Protein AF-A0A921SZY7-F1 (afdb_monomer)

InterPro domains:
  IPR035516 DNA gyrase/topoisomerase IV, subunit A, C-terminal [G3DSA:2.120.10.90] (1-136)
  IPR035516 DNA gyrase/topoisomerase IV, subunit A, C-terminal [SSF101904] (9-128)

Nearest PDB structures (foldseek):
  4g3n-assembly1_A  TM=7.196E-01  e=1.258E-04  Mycobacterium tuberculosis H37Rv
  5ztj-assembly1_A  TM=6.562E-01  e=1.700E-04  Salmonella enterica subsp. enterica serovar Typhi
  9ggq-assembly1_A  TM=6.383E-01  e=8.139E-04  Escherichia coli
  1zvu-assembly1_A-2  TM=6.551E-01  e=1.981E-02  Escherichia coli
  1zvt-assembly1_A  TM=6.136E-01  e=5.858E-02  Esch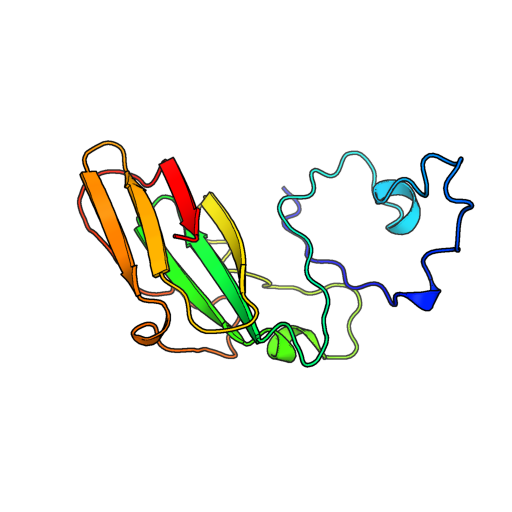erichia coli

Radius of gyration: 16.07 Å; Cα contacts (8 Å, |Δi|>4): 245; chains: 1; bounding box: 40×32×42 Å

Organism: NCBI:txid1776391

Mean predicted aligned error: 3.99 Å

Sequence (136 aa):
DDNTCRKIKLNMVQETRVTELGHFIPNLLNENSINIINYSVLDDSHKFLIAVYKNNRVNKINLKSFSGNRRILKNAYNKNQDLLDLITLKEDSKLKLTTEKTSVEVDTKKLRETNSRAATGVYVTRKGEAKQVEVI

pLDDT: mean 92.93, std 6.61, range [48.59, 98.56]

Solvent-accessible surface area (backbone atoms only — not comparable to full-atom values): 8360 Å² total; per-residue (Å²): 137,82,93,73,40,78,58,79,62,72,89,74,56,76,89,62,60,92,88,49,96,64,79,63,61,44,68,78,67,74,46,80,93,77,81,82,84,66,85,78,73,94,53,92,63,41,42,33,36,34,42,33,26,27,80,27,26,43,28,40,22,40,42,72,61,68,68,60,94,60,47,68,39,79,56,69,43,39,83,93,49,61,72,66,50,61,47,75,30,58,60,78,50,38,30,40,42,31,28,80,71,45,74,47,80,43,57,45,75,78,48,70,73,33,68,58,42,46,48,82,50,44,73,80,53,88,59,58,48,41,77,48,74,45,80,99

Structure (mmCIF, N/CA/C/O backbone):
data_AF-A0A921SZY7-F1
#
_entry.id   AF-A0A921SZY7-F1
#
loop_
_atom_site.group_PDB
_atom_site.id
_atom_site.type_symbol
_atom_site.label_atom_id
_atom_site.label_alt_id
_atom_site.label_comp_id
_atom_site.label_asym_id
_atom_site.label_entity_id
_atom_site.label_seq_id
_atom_site.pdbx_PDB_ins_code
_atom_site.Cartn_x
_atom_site.Cartn_y
_atom_site.Cartn_z
_atom_site.occupancy
_atom_site.B_iso_or_equiv
_atom_site.auth_seq_id
_atom_site.auth_comp_id
_atom_site.auth_asym_id
_atom_site.auth_atom_id
_atom_site.pdbx_PDB_model_num
ATOM 1 N N . ASP A 1 1 ? 13.795 14.741 1.325 1.00 48.59 1 ASP A N 1
ATOM 2 C CA . ASP A 1 1 ? 12.367 14.360 1.413 1.00 48.59 1 ASP A CA 1
ATOM 3 C C . ASP A 1 1 ? 11.685 14.205 0.058 1.00 48.59 1 ASP A C 1
ATOM 5 O O . ASP A 1 1 ? 10.569 14.677 -0.150 1.00 48.59 1 ASP A O 1
ATOM 9 N N . ASP A 1 2 ? 12.306 13.474 -0.870 1.00 62.31 2 ASP A N 1
ATOM 10 C CA . ASP A 1 2 ? 11.696 13.205 -2.171 1.00 62.31 2 ASP A CA 1
ATOM 11 C C . ASP A 1 2 ? 10.965 11.864 -2.155 1.00 62.31 2 ASP A C 1
ATOM 13 O O . ASP A 1 2 ? 11.429 10.848 -2.668 1.00 62.31 2 ASP A O 1
ATOM 17 N N . ASN A 1 3 ? 9.763 11.887 -1.572 1.00 75.06 3 ASN A N 1
ATOM 18 C CA . ASN A 1 3 ? 8.775 10.813 -1.669 1.00 75.06 3 ASN A CA 1
ATOM 19 C C . ASN A 1 3 ? 8.350 10.641 -3.138 1.00 75.06 3 ASN A C 1
ATOM 21 O O . ASN A 1 3 ? 7.360 11.227 -3.607 1.00 75.06 3 ASN A O 1
ATOM 25 N N . THR A 1 4 ? 9.152 9.898 -3.895 1.00 83.25 4 THR A N 1
ATOM 26 C CA . THR A 1 4 ? 9.023 9.703 -5.338 1.00 83.25 4 THR A CA 1
ATOM 27 C C . THR A 1 4 ? 8.689 8.250 -5.642 1.00 83.25 4 THR A C 1
ATOM 29 O O . THR A 1 4 ? 9.193 7.322 -5.023 1.00 83.25 4 THR A O 1
ATOM 32 N N . CYS A 1 5 ? 7.799 8.044 -6.611 1.00 90.62 5 CYS A N 1
ATOM 33 C CA . CYS A 1 5 ? 7.504 6.724 -7.150 1.00 90.62 5 CYS A CA 1
ATOM 34 C C . CYS A 1 5 ? 8.044 6.674 -8.575 1.00 90.62 5 CYS A C 1
ATOM 36 O O . CYS A 1 5 ? 7.733 7.539 -9.405 1.00 90.62 5 CYS A O 1
ATOM 38 N N . ARG A 1 6 ? 8.883 5.679 -8.844 1.00 90.88 6 ARG A N 1
ATOM 39 C CA . ARG A 1 6 ? 9.534 5.472 -10.135 1.00 90.88 6 ARG A CA 1
ATOM 40 C C . ARG A 1 6 ? 8.929 4.236 -10.781 1.00 90.88 6 ARG A C 1
ATOM 42 O O . ARG A 1 6 ? 8.712 3.225 -10.122 1.00 90.88 6 ARG A O 1
ATOM 49 N N . LYS A 1 7 ? 8.669 4.325 -12.080 1.00 91.81 7 LYS A N 1
ATOM 50 C CA . LYS A 1 7 ? 8.284 3.186 -12.904 1.00 91.81 7 LYS A CA 1
ATOM 51 C C . LYS A 1 7 ? 9.392 2.884 -13.896 1.00 91.81 7 LYS A C 1
ATOM 53 O O . LYS A 1 7 ? 9.761 3.742 -14.700 1.00 91.81 7 LYS A O 1
ATOM 58 N N . ILE A 1 8 ? 9.853 1.644 -13.857 1.00 91.38 8 ILE A N 1
ATOM 59 C CA . ILE A 1 8 ? 10.802 1.071 -14.805 1.00 91.38 8 ILE A CA 1
ATOM 60 C C . ILE A 1 8 ? 10.106 -0.029 -15.601 1.00 91.38 8 ILE A C 1
ATOM 62 O O . ILE A 1 8 ? 9.168 -0.660 -15.115 1.00 91.38 8 ILE A O 1
ATOM 66 N N . LYS A 1 9 ? 10.528 -0.232 -16.848 1.00 89.62 9 LYS A N 1
ATOM 67 C CA . LYS A 1 9 ? 10.116 -1.415 -17.605 1.00 89.62 9 LYS A CA 1
ATOM 68 C C . LYS A 1 9 ? 11.008 -2.579 -17.187 1.00 89.62 9 LYS A C 1
ATOM 70 O O . LYS A 1 9 ? 12.201 -2.372 -16.992 1.00 89.62 9 LYS A O 1
ATOM 75 N N . LEU A 1 10 ? 10.448 -3.784 -17.100 1.00 89.50 10 LEU A N 1
ATOM 76 C CA . LEU A 1 10 ? 11.212 -4.960 -16.679 1.00 89.50 10 LEU A CA 1
ATOM 77 C C . LEU A 1 10 ? 12.401 -5.235 -17.609 1.00 89.50 10 LEU A C 1
ATOM 79 O O . LEU A 1 10 ? 13.487 -5.514 -17.133 1.00 89.50 10 LEU A O 1
ATOM 83 N N . ASN A 1 11 ? 12.235 -5.016 -18.916 1.00 89.56 11 ASN A N 1
ATOM 84 C CA . ASN A 1 11 ? 13.304 -5.174 -19.907 1.00 89.56 11 ASN A CA 1
ATOM 85 C C . ASN A 1 11 ? 14.456 -4.151 -19.802 1.00 89.56 11 ASN A C 1
ATOM 87 O O . ASN A 1 11 ? 15.391 -4.213 -20.592 1.00 89.56 11 ASN A O 1
ATOM 91 N N . MET A 1 12 ? 14.376 -3.177 -18.889 1.00 87.00 12 MET A N 1
ATOM 92 C CA . MET A 1 12 ? 15.501 -2.295 -18.553 1.00 87.00 12 MET A CA 1
ATOM 93 C C . MET A 1 12 ? 16.373 -2.874 -17.437 1.00 87.00 12 MET A C 1
ATOM 95 O O . MET A 1 12 ? 17.496 -2.414 -17.255 1.00 87.00 12 MET A O 1
ATOM 99 N N . VAL A 1 13 ? 15.860 -3.850 -16.686 1.00 89.81 13 VAL A N 1
ATOM 100 C CA . VAL A 1 13 ? 16.643 -4.625 -15.727 1.00 89.81 13 VAL A CA 1
ATOM 101 C C . VAL A 1 13 ? 17.362 -5.696 -16.536 1.00 89.81 13 VAL A C 1
ATOM 103 O O . VAL A 1 13 ? 16.710 -6.531 -17.159 1.00 89.81 13 VAL A O 1
ATOM 106 N N . GLN A 1 14 ? 18.691 -5.629 -16.593 1.00 87.75 14 GLN A N 1
ATOM 107 C CA . GLN A 1 14 ? 19.464 -6.662 -17.275 1.00 87.75 14 GLN A CA 1
ATOM 108 C C . GLN A 1 14 ? 19.328 -7.984 -16.510 1.00 87.75 14 GLN A C 1
ATOM 110 O O . GLN A 1 14 ? 19.230 -8.008 -15.282 1.00 87.75 14 GLN A O 1
ATOM 115 N N . GLU A 1 15 ? 19.270 -9.086 -17.253 1.00 89.56 15 GLU A N 1
ATOM 116 C CA . GLU A 1 15 ? 19.271 -10.412 -16.653 1.00 89.56 15 GLU A CA 1
ATOM 117 C C . GLU A 1 15 ? 20.656 -10.707 -16.088 1.00 89.56 15 GLU A C 1
ATOM 119 O O . GLU A 1 15 ? 21.671 -10.538 -16.767 1.00 89.56 15 GLU A O 1
ATOM 124 N N . THR A 1 16 ? 20.687 -11.174 -14.848 1.00 90.75 16 THR A N 1
ATOM 125 C CA . THR A 1 16 ? 21.907 -11.641 -14.198 1.00 90.75 16 THR A CA 1
ATOM 126 C C . THR A 1 16 ? 21.831 -13.138 -13.990 1.00 90.75 16 THR A C 1
ATOM 128 O O . THR A 1 16 ? 20.751 -13.724 -13.864 1.00 90.75 16 THR A O 1
ATOM 131 N N . ARG A 1 17 ? 22.994 -13.783 -13.926 1.00 93.12 17 ARG A N 1
ATOM 132 C CA . ARG A 1 17 ? 23.046 -15.200 -13.555 1.00 93.12 17 ARG A CA 1
ATOM 133 C C . ARG A 1 17 ? 22.558 -15.361 -12.118 1.00 93.12 17 ARG A C 1
ATOM 135 O O . ARG A 1 17 ? 22.745 -14.475 -11.292 1.00 93.12 17 ARG A O 1
ATOM 142 N N . VAL A 1 18 ? 22.012 -16.530 -11.793 1.00 89.12 18 VAL A N 1
ATOM 143 C CA . VAL A 1 18 ? 21.554 -16.852 -10.426 1.00 89.12 18 VAL A CA 1
ATOM 144 C C . VAL A 1 18 ? 22.692 -16.747 -9.394 1.00 89.12 18 VAL A C 1
ATOM 146 O O . VAL A 1 18 ? 22.445 -16.514 -8.218 1.00 89.12 18 VAL A O 1
ATOM 149 N N . THR A 1 19 ? 23.947 -16.889 -9.833 1.00 93.81 19 THR A N 1
ATOM 150 C CA . THR A 1 19 ? 25.152 -16.774 -8.996 1.00 93.81 19 THR A CA 1
ATOM 151 C C . THR A 1 19 ? 25.612 -15.334 -8.746 1.00 93.81 19 THR A C 1
ATOM 153 O O . THR A 1 19 ? 26.583 -15.131 -8.023 1.00 93.81 19 THR A O 1
ATOM 156 N N . GLU A 1 20 ? 24.985 -14.339 -9.371 1.00 93.69 20 GLU A N 1
ATOM 157 C CA . GLU A 1 20 ? 25.339 -12.925 -9.232 1.00 93.69 20 GLU A CA 1
ATOM 158 C C . GLU A 1 20 ? 24.377 -12.217 -8.272 1.00 93.69 20 GLU A C 1
ATOM 160 O O . GLU A 1 20 ? 23.211 -12.580 -8.150 1.00 93.69 20 GLU A O 1
ATOM 165 N N . LEU A 1 21 ? 24.851 -11.158 -7.610 1.00 88.81 21 LEU A N 1
ATOM 166 C CA . LEU A 1 21 ? 24.053 -10.380 -6.650 1.00 88.81 21 LEU A CA 1
ATOM 167 C C . LEU A 1 21 ? 22.951 -9.524 -7.304 1.00 88.81 21 LEU A C 1
ATOM 169 O O . LEU A 1 21 ? 22.152 -8.910 -6.599 1.00 88.81 21 LEU A O 1
ATOM 173 N N . GLY A 1 22 ? 22.904 -9.467 -8.636 1.00 90.31 22 GLY A N 1
ATOM 174 C CA . GLY A 1 22 ? 21.954 -8.649 -9.379 1.00 90.31 22 GLY A CA 1
ATOM 175 C C . GLY A 1 22 ? 22.375 -7.183 -9.511 1.00 90.31 22 GLY A C 1
ATOM 176 O O . GLY A 1 22 ? 23.533 -6.808 -9.312 1.00 90.31 22 GLY A O 1
ATOM 177 N N . HIS A 1 23 ? 21.406 -6.337 -9.862 1.00 87.81 23 HIS A N 1
ATOM 178 C CA . HIS A 1 23 ? 21.612 -4.902 -10.039 1.00 87.81 23 HIS A CA 1
ATOM 179 C C . HIS A 1 23 ? 21.201 -4.110 -8.805 1.00 87.81 23 HIS A C 1
ATOM 181 O O . HIS A 1 23 ? 20.106 -4.269 -8.265 1.00 87.81 23 HIS A O 1
ATOM 187 N N . PHE A 1 24 ? 22.049 -3.161 -8.423 1.00 87.94 24 PHE A N 1
ATOM 188 C CA . PHE A 1 24 ? 21.709 -2.192 -7.397 1.00 87.94 24 PHE A CA 1
ATOM 189 C C . PHE A 1 24 ? 20.643 -1.216 -7.924 1.00 87.94 24 PHE A C 1
ATOM 191 O O . PHE A 1 24 ? 20.907 -0.423 -8.829 1.00 87.94 24 PHE A O 1
ATOM 198 N N . ILE A 1 25 ? 19.429 -1.272 -7.365 1.00 88.50 25 ILE A N 1
ATOM 199 C CA . ILE A 1 25 ? 18.278 -0.477 -7.830 1.00 88.50 25 ILE A CA 1
ATOM 200 C C . ILE A 1 25 ? 18.560 1.037 -7.885 1.00 88.50 25 ILE A C 1
ATOM 202 O O . ILE A 1 25 ? 18.180 1.651 -8.882 1.00 88.50 25 ILE A O 1
ATOM 206 N N . PRO A 1 26 ? 19.245 1.664 -6.908 1.00 87.00 26 PRO A N 1
ATOM 207 C CA . PRO A 1 26 ? 19.573 3.090 -6.995 1.00 87.00 26 PRO A CA 1
ATOM 208 C C . PRO A 1 26 ? 20.369 3.461 -8.255 1.00 87.00 26 PRO A C 1
ATOM 210 O O . PRO A 1 26 ? 20.043 4.454 -8.906 1.00 87.00 26 PRO A O 1
ATOM 213 N N . ASN A 1 27 ? 21.312 2.612 -8.687 1.00 86.88 27 ASN A N 1
ATOM 214 C CA . ASN A 1 27 ? 22.053 2.825 -9.937 1.00 86.88 27 ASN A CA 1
ATOM 215 C C . ASN A 1 27 ? 21.127 2.757 -11.156 1.00 86.88 27 ASN A C 1
ATOM 217 O O . ASN A 1 27 ? 21.235 3.578 -12.061 1.00 86.88 27 ASN A O 1
ATOM 221 N N . LEU A 1 28 ? 20.173 1.820 -11.167 1.00 86.00 28 LEU A N 1
ATOM 222 C CA . LEU A 1 28 ? 19.194 1.703 -12.252 1.00 86.00 28 LEU A CA 1
ATOM 223 C C . LEU A 1 28 ? 18.286 2.941 -12.353 1.00 86.00 28 LEU A C 1
ATOM 225 O O . LEU A 1 28 ? 17.826 3.300 -13.439 1.00 86.00 28 LEU A O 1
ATOM 229 N N . LEU A 1 29 ? 18.018 3.595 -11.223 1.00 85.00 29 LEU A N 1
ATOM 230 C CA . LEU A 1 29 ? 17.196 4.801 -11.156 1.00 85.00 29 LEU A CA 1
ATOM 231 C C . LEU A 1 29 ? 18.001 6.096 -11.345 1.00 85.00 29 LEU A C 1
ATOM 233 O O . LEU A 1 29 ? 17.379 7.145 -11.519 1.00 85.00 29 LEU A O 1
ATOM 237 N N . ASN A 1 30 ? 19.338 6.017 -11.379 1.00 84.19 30 ASN A N 1
ATOM 238 C CA . ASN A 1 30 ? 20.262 7.154 -11.300 1.00 84.19 30 ASN A CA 1
ATOM 239 C C . ASN A 1 30 ? 19.967 8.058 -10.092 1.00 84.19 30 ASN A C 1
ATOM 241 O O . ASN A 1 30 ? 19.914 9.280 -10.217 1.00 84.19 30 ASN A O 1
ATOM 245 N N . GLU A 1 31 ? 19.726 7.444 -8.936 1.00 82.81 31 GLU A N 1
ATOM 246 C CA . GLU A 1 31 ? 19.396 8.139 -7.694 1.00 82.81 31 GLU A CA 1
ATOM 247 C C . GLU A 1 31 ? 20.406 7.780 -6.610 1.00 82.81 31 GLU A C 1
ATOM 249 O O . GLU A 1 31 ? 20.715 6.608 -6.397 1.00 82.81 31 GLU A O 1
ATOM 254 N N . ASN A 1 32 ? 20.884 8.789 -5.886 1.00 81.25 32 ASN A N 1
ATOM 255 C CA . ASN A 1 32 ? 21.789 8.585 -4.762 1.00 81.25 32 ASN A CA 1
ATOM 256 C C . ASN A 1 32 ? 20.986 8.488 -3.459 1.00 81.25 32 ASN A C 1
ATOM 258 O O . ASN A 1 32 ? 20.067 9.272 -3.233 1.00 81.25 32 ASN A O 1
ATOM 262 N N . SER A 1 33 ? 21.366 7.555 -2.582 1.00 78.94 33 SER A N 1
ATOM 263 C CA . SER A 1 33 ? 20.867 7.472 -1.199 1.00 78.94 33 SER A CA 1
ATOM 264 C C . SER A 1 33 ? 19.338 7.387 -1.061 1.00 78.94 33 SER A C 1
ATOM 266 O O . SER A 1 33 ? 18.738 8.090 -0.248 1.00 78.94 33 SER A O 1
ATOM 268 N N . ILE A 1 34 ? 18.696 6.509 -1.839 1.00 84.25 34 ILE A N 1
ATOM 269 C CA . ILE A 1 34 ? 17.256 6.238 -1.711 1.00 84.25 34 ILE A CA 1
ATOM 270 C C . ILE A 1 34 ? 16.983 5.076 -0.756 1.00 84.25 34 ILE A C 1
ATOM 272 O O . ILE A 1 34 ? 17.687 4.067 -0.768 1.00 84.25 34 ILE A O 1
ATOM 276 N N . ASN A 1 35 ? 15.909 5.195 0.023 1.00 85.88 35 ASN A N 1
ATOM 277 C CA . ASN A 1 35 ? 15.333 4.079 0.761 1.00 85.88 35 ASN A CA 1
ATOM 278 C C . ASN A 1 35 ? 14.067 3.597 0.039 1.00 85.88 35 ASN A C 1
ATOM 280 O O . ASN A 1 35 ? 13.152 4.388 -0.206 1.00 85.88 35 ASN A O 1
ATOM 284 N N . ILE A 1 36 ? 14.017 2.316 -0.326 1.00 87.75 36 ILE A N 1
ATOM 285 C CA . ILE A 1 36 ? 12.870 1.736 -1.031 1.00 87.75 36 ILE A CA 1
ATOM 286 C C . ILE A 1 36 ? 11.866 1.251 0.009 1.00 87.75 36 ILE A C 1
ATOM 288 O O . ILE A 1 36 ? 12.107 0.267 0.696 1.00 87.75 36 ILE A O 1
ATOM 292 N N . ILE A 1 37 ? 10.727 1.938 0.095 1.00 88.44 37 ILE A N 1
ATOM 293 C CA . ILE A 1 37 ? 9.644 1.576 1.021 1.00 88.44 37 ILE A CA 1
ATOM 294 C C . ILE A 1 37 ? 8.871 0.360 0.496 1.00 88.44 37 ILE A C 1
ATOM 296 O O . ILE A 1 37 ? 8.540 -0.547 1.245 1.00 88.44 37 ILE A O 1
ATOM 300 N N . ASN A 1 38 ? 8.579 0.336 -0.806 1.00 91.44 38 ASN A N 1
ATOM 301 C CA . ASN A 1 38 ? 7.829 -0.736 -1.452 1.00 91.44 38 ASN A CA 1
ATOM 302 C C . ASN A 1 38 ? 8.165 -0.791 -2.950 1.00 91.44 38 ASN A C 1
ATOM 304 O O . ASN A 1 38 ? 8.529 0.224 -3.553 1.00 91.44 38 ASN A O 1
ATOM 308 N N . TYR A 1 39 ? 7.994 -1.965 -3.555 1.00 92.75 39 TYR A N 1
ATOM 309 C CA . TYR A 1 39 ? 7.914 -2.125 -5.002 1.00 92.75 39 TYR A CA 1
ATOM 310 C C . TYR A 1 39 ? 6.692 -2.972 -5.373 1.00 92.75 39 TYR A C 1
ATOM 312 O O . TYR A 1 39 ? 6.223 -3.804 -4.602 1.00 92.75 39 TYR A O 1
ATOM 320 N N . SER A 1 40 ? 6.170 -2.755 -6.578 1.00 93.88 40 SER A N 1
ATOM 321 C CA . SER A 1 40 ? 5.031 -3.499 -7.118 1.00 93.88 40 SER A CA 1
ATOM 322 C C . SER A 1 40 ? 5.272 -3.833 -8.578 1.00 93.88 40 SER A C 1
ATOM 324 O O . SER A 1 40 ? 5.806 -3.007 -9.324 1.00 93.88 40 SER A O 1
ATOM 326 N N . VAL A 1 41 ? 4.819 -5.008 -9.003 1.00 93.31 41 VAL A N 1
ATOM 327 C CA . VAL A 1 41 ? 4.767 -5.361 -10.421 1.00 93.31 41 VAL A CA 1
ATOM 328 C C . VAL A 1 41 ? 3.429 -4.894 -10.976 1.00 93.31 41 VAL A C 1
ATOM 330 O O . VAL A 1 41 ? 2.374 -5.243 -10.455 1.00 93.31 41 VAL A O 1
ATOM 333 N N . LEU A 1 42 ? 3.472 -4.067 -12.020 1.00 92.69 42 LEU A N 1
ATOM 334 C CA . LEU A 1 42 ? 2.270 -3.657 -12.734 1.00 92.69 42 LEU A CA 1
ATOM 335 C C . LEU A 1 42 ? 1.927 -4.725 -13.777 1.00 92.69 42 LEU A C 1
ATOM 337 O O . LEU A 1 42 ? 2.369 -4.644 -14.922 1.00 92.69 42 LEU A O 1
ATOM 341 N N . ASP A 1 43 ? 1.147 -5.710 -13.354 1.00 90.19 43 ASP A N 1
ATOM 342 C CA . ASP A 1 43 ? 0.603 -6.780 -14.186 1.00 90.19 43 ASP A CA 1
ATOM 343 C C . ASP A 1 43 ? -0.893 -6.989 -13.878 1.00 90.19 43 ASP A C 1
ATOM 345 O O . ASP A 1 43 ? -1.501 -6.210 -13.143 1.00 90.19 43 ASP A O 1
ATOM 349 N N . ASP A 1 44 ? -1.510 -8.011 -14.471 1.00 88.25 44 ASP A N 1
ATOM 350 C CA . ASP A 1 44 ? -2.921 -8.331 -14.225 1.00 88.25 44 ASP A CA 1
ATOM 351 C C . ASP A 1 44 ? -3.153 -9.164 -12.950 1.00 88.25 44 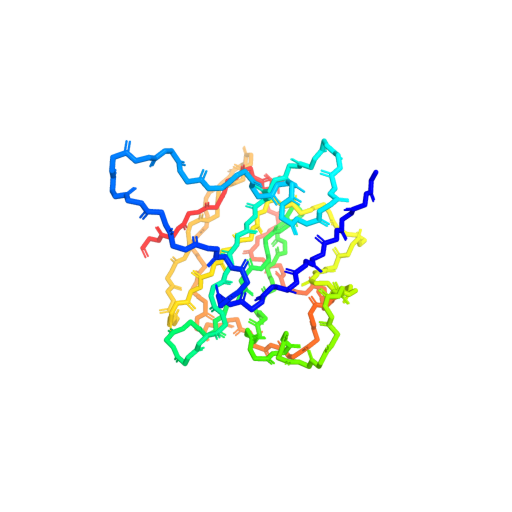ASP A C 1
ATOM 353 O O . ASP A 1 44 ? -4.298 -9.324 -12.521 1.00 88.25 44 ASP A O 1
ATOM 357 N N . SER A 1 45 ? -2.091 -9.682 -12.325 1.00 90.06 45 SER A N 1
ATOM 358 C CA . SER A 1 45 ? -2.177 -10.477 -11.096 1.00 90.06 45 SER A CA 1
ATOM 359 C C . SER A 1 45 ? -2.204 -9.611 -9.836 1.00 90.06 45 SER A C 1
ATOM 361 O O . SER A 1 45 ? -2.850 -9.979 -8.861 1.00 90.06 45 SER A O 1
ATOM 363 N N . HIS A 1 46 ? -1.547 -8.450 -9.856 1.00 93.19 46 HIS A N 1
ATOM 364 C CA . HIS A 1 46 ? -1.536 -7.483 -8.763 1.00 93.19 46 HIS A CA 1
ATOM 365 C C . HIS A 1 46 ? -2.612 -6.420 -8.994 1.00 93.19 46 HIS A C 1
ATOM 367 O O . HIS A 1 46 ? -2.599 -5.695 -9.988 1.00 93.19 4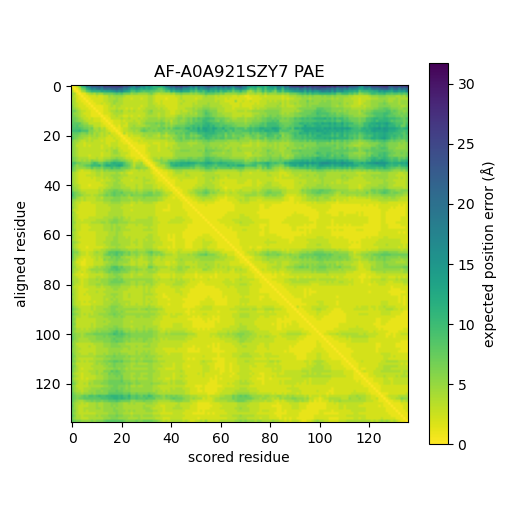6 HIS A O 1
ATOM 373 N N . LYS A 1 47 ? -3.561 -6.302 -8.061 1.00 95.62 47 LYS A N 1
ATOM 374 C CA . LYS A 1 47 ? -4.749 -5.455 -8.248 1.00 95.62 47 LYS A CA 1
ATOM 375 C C . LYS A 1 47 ? -4.681 -4.161 -7.461 1.00 95.62 47 LYS A C 1
ATOM 377 O O . LYS A 1 47 ? -5.059 -3.107 -7.976 1.00 95.62 47 LYS A O 1
ATOM 382 N N . PHE A 1 48 ? -4.203 -4.229 -6.223 1.00 96.94 48 PHE A N 1
ATOM 383 C CA . PHE A 1 48 ? -4.316 -3.123 -5.281 1.00 96.94 48 PHE A CA 1
ATOM 384 C C . PHE A 1 48 ? -2.962 -2.729 -4.710 1.00 96.94 48 PHE A C 1
ATOM 386 O O . PHE A 1 48 ? -2.127 -3.579 -4.413 1.00 96.94 48 PHE A O 1
ATOM 393 N N . LEU A 1 49 ? -2.790 -1.429 -4.500 1.00 96.94 49 LEU A N 1
ATOM 394 C CA . LEU A 1 49 ? -1.783 -0.873 -3.610 1.00 96.94 49 LEU A CA 1
ATOM 395 C C . LEU A 1 49 ? -2.509 -0.273 -2.406 1.00 96.94 49 LEU A C 1
ATOM 397 O O . LEU A 1 49 ? -3.333 0.630 -2.551 1.00 96.94 49 LEU A O 1
ATOM 401 N N . ILE A 1 50 ? -2.226 -0.783 -1.217 1.00 97.75 50 ILE A N 1
ATOM 402 C CA . ILE A 1 50 ? -2.787 -0.300 0.037 1.00 97.75 50 ILE A CA 1
ATOM 403 C C . ILE A 1 50 ? -1.790 0.664 0.664 1.00 97.75 50 ILE A C 1
ATOM 405 O O . ILE A 1 50 ? -0.690 0.259 1.020 1.00 97.75 50 ILE A O 1
ATOM 409 N N . ALA A 1 51 ? -2.181 1.928 0.818 1.00 97.62 51 ALA A N 1
ATOM 410 C CA . ALA A 1 51 ? -1.421 2.896 1.602 1.00 97.62 51 ALA A CA 1
ATOM 411 C C . ALA A 1 51 ? -1.989 2.972 3.016 1.00 97.62 51 ALA A C 1
ATOM 413 O O . ALA A 1 51 ? -3.170 3.287 3.194 1.00 97.62 51 ALA A O 1
ATOM 414 N N . VAL A 1 52 ? -1.144 2.696 4.004 1.00 97.88 52 VAL A N 1
ATOM 415 C CA . VAL A 1 52 ? -1.475 2.761 5.428 1.00 97.88 52 VAL A CA 1
ATOM 416 C C . VAL A 1 52 ? -0.707 3.917 6.043 1.00 97.88 52 VAL A C 1
ATOM 418 O O . VAL A 1 52 ? 0.488 4.071 5.803 1.00 97.88 52 VAL A O 1
ATOM 421 N N . TYR A 1 53 ? -1.388 4.735 6.836 1.00 97.81 53 TYR A N 1
ATOM 422 C CA . TYR A 1 53 ? -0.817 5.930 7.452 1.00 97.81 53 TYR A CA 1
ATOM 423 C C . TYR A 1 53 ? -0.800 5.805 8.976 1.00 97.81 53 TYR A C 1
ATOM 425 O O . TYR A 1 53 ? -1.668 5.155 9.566 1.00 97.81 53 TYR A O 1
ATOM 433 N N . LYS A 1 54 ? 0.147 6.488 9.628 1.00 97.81 54 LYS A N 1
ATOM 434 C CA . LYS A 1 54 ? 0.289 6.492 11.097 1.00 97.81 54 LYS A CA 1
ATOM 435 C C . LYS A 1 54 ? -0.969 6.970 11.819 1.00 97.81 54 LYS A C 1
ATOM 437 O O . LYS A 1 54 ? -1.308 6.478 12.888 1.00 97.81 54 LYS A O 1
ATOM 442 N N . ASN A 1 55 ? -1.742 7.856 11.196 1.00 97.38 55 ASN A N 1
ATOM 443 C CA . ASN A 1 55 ? -3.022 8.321 11.729 1.00 97.38 55 ASN A CA 1
ATOM 444 C C . ASN A 1 55 ? -4.171 7.291 11.603 1.00 97.38 55 ASN A C 1
ATOM 446 O O . ASN A 1 55 ? -5.326 7.659 11.785 1.00 97.38 55 ASN A O 1
ATOM 450 N N . ASN A 1 56 ? -3.896 6.022 11.288 1.00 97.88 56 ASN A N 1
ATOM 451 C CA . ASN A 1 56 ? -4.876 4.941 11.113 1.00 97.88 56 ASN A CA 1
ATOM 452 C C . ASN A 1 56 ? -5.789 5.081 9.888 1.00 97.88 56 ASN A C 1
ATOM 454 O O . ASN A 1 56 ? -6.858 4.458 9.839 1.00 97.88 56 ASN A O 1
ATOM 458 N N . ARG A 1 57 ? -5.422 5.908 8.906 1.00 98.00 57 ARG A N 1
ATOM 459 C CA . ARG A 1 57 ? -6.105 5.904 7.613 1.00 98.00 57 ARG A CA 1
ATOM 460 C C . ARG A 1 57 ? -5.532 4.823 6.709 1.00 98.00 57 ARG A C 1
ATOM 462 O O . ARG A 1 57 ? -4.329 4.580 6.694 1.00 98.00 57 ARG A O 1
ATOM 469 N N . VAL A 1 58 ? -6.414 4.206 5.934 1.00 98.12 58 VAL A N 1
ATOM 470 C CA . VAL A 1 58 ? -6.072 3.213 4.917 1.00 98.12 58 VAL A CA 1
ATOM 471 C C . VAL A 1 58 ? -6.7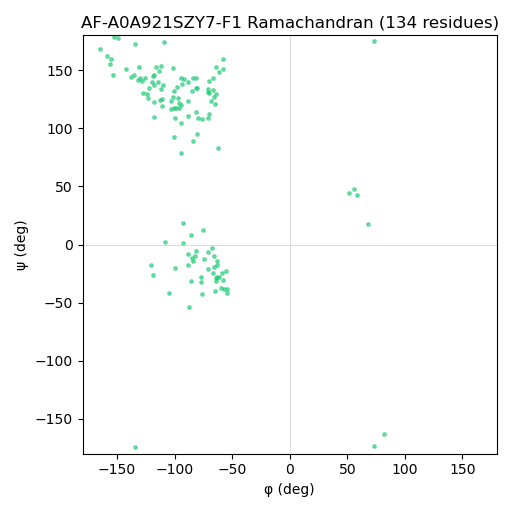06 3.630 3.596 1.00 98.12 58 VAL A C 1
ATOM 473 O O . VAL A 1 58 ? -7.894 3.959 3.539 1.00 98.12 58 VAL A O 1
ATOM 476 N N . ASN A 1 59 ? -5.913 3.644 2.529 1.00 98.00 59 ASN A N 1
ATOM 477 C CA . ASN A 1 59 ? -6.369 3.931 1.176 1.00 98.00 59 ASN A CA 1
ATOM 478 C C . ASN A 1 59 ? -6.130 2.714 0.276 1.00 98.00 59 ASN A C 1
ATOM 480 O O . ASN A 1 59 ? -4.989 2.282 0.131 1.00 98.00 59 ASN A O 1
ATOM 484 N N . LYS A 1 60 ? -7.191 2.190 -0.346 1.00 98.25 60 LYS A N 1
ATOM 485 C CA . LYS A 1 60 ? -7.112 1.096 -1.319 1.00 98.25 60 LYS A CA 1
ATOM 486 C C . LYS A 1 60 ? -7.045 1.678 -2.728 1.00 98.25 60 LYS A C 1
ATOM 488 O O . LYS A 1 60 ? -8.042 2.161 -3.263 1.00 98.25 60 LYS A O 1
ATOM 493 N N . ILE A 1 61 ? -5.860 1.651 -3.320 1.00 97.69 61 ILE A N 1
ATOM 494 C CA . ILE A 1 61 ? -5.581 2.262 -4.618 1.00 97.69 61 ILE A CA 1
ATOM 495 C C . ILE A 1 61 ? -5.594 1.176 -5.692 1.00 97.69 61 ILE A C 1
ATOM 497 O O . ILE A 1 61 ? -4.937 0.148 -5.545 1.00 97.69 61 ILE A O 1
ATOM 501 N N . ASN A 1 62 ? -6.292 1.416 -6.799 1.00 96.50 62 ASN A N 1
ATOM 502 C CA . ASN A 1 62 ? -6.193 0.563 -7.980 1.00 96.50 62 ASN A CA 1
ATOM 503 C C . ASN A 1 62 ? -4.776 0.651 -8.567 1.00 96.50 62 ASN A C 1
ATOM 505 O O . ASN A 1 62 ? -4.338 1.736 -8.970 1.00 96.50 62 ASN A O 1
ATOM 509 N N . LEU A 1 63 ? -4.059 -0.470 -8.671 1.00 96.00 63 LEU A N 1
ATOM 510 C CA . LEU A 1 63 ? -2.687 -0.483 -9.181 1.00 96.00 63 LEU A CA 1
ATOM 511 C C . LEU A 1 63 ? -2.604 -0.048 -10.658 1.00 96.00 63 LEU A C 1
ATOM 513 O O . LEU A 1 63 ? -1.640 0.609 -11.060 1.00 96.00 63 LEU A O 1
ATOM 517 N N . LYS A 1 64 ? -3.655 -0.271 -11.461 1.00 95.50 64 LYS A N 1
ATOM 518 C CA . LYS A 1 64 ? -3.729 0.212 -12.854 1.00 95.50 64 LYS A CA 1
ATOM 519 C C . LYS A 1 64 ? -3.716 1.739 -12.962 1.00 95.50 64 LYS A C 1
ATOM 521 O O . LYS A 1 64 ? -3.347 2.257 -14.017 1.00 95.50 64 LYS A O 1
ATOM 526 N N . SER A 1 65 ? -3.991 2.482 -11.886 1.00 94.88 65 SER A N 1
ATOM 527 C CA . SER A 1 65 ? -3.833 3.949 -11.862 1.00 94.88 65 SER A CA 1
ATOM 528 C C . SER A 1 65 ? -2.377 4.417 -12.066 1.00 94.88 65 SER A C 1
ATOM 530 O O . SER A 1 65 ? -2.134 5.586 -12.377 1.00 94.88 65 SER A O 1
ATOM 532 N N . PHE A 1 66 ? -1.395 3.512 -11.958 1.00 94.31 66 PHE A N 1
ATOM 533 C CA . PHE A 1 66 ? 0.030 3.767 -12.206 1.00 94.31 66 PHE A CA 1
ATOM 534 C C . PHE A 1 66 ? 0.466 3.448 -13.658 1.00 94.31 66 PHE A C 1
ATOM 536 O O . PHE A 1 66 ? 1.633 3.636 -14.025 1.00 94.31 66 PHE A O 1
ATOM 543 N N . SER A 1 67 ? -0.455 3.007 -14.524 1.00 93.31 67 SER A N 1
ATOM 544 C CA . SER A 1 67 ? -0.158 2.539 -15.892 1.00 93.31 67 SER A CA 1
ATOM 545 C C . SER A 1 67 ? 0.256 3.624 -16.892 1.00 93.31 67 SER A C 1
ATOM 547 O O . SER A 1 67 ? 0.967 3.314 -17.845 1.00 93.31 67 SER A O 1
ATOM 549 N N . GLY A 1 68 ? -0.069 4.898 -16.652 1.00 89.62 68 GLY A N 1
ATOM 550 C CA . GLY A 1 68 ? 0.209 5.992 -17.596 1.00 89.62 68 GLY A CA 1
ATOM 551 C C . GLY A 1 68 ? 1.691 6.170 -17.976 1.00 89.62 68 GLY A C 1
ATOM 552 O O . GLY A 1 68 ? 2.589 5.774 -17.245 1.00 89.62 68 GLY A O 1
ATOM 553 N N . ASN A 1 69 ? 1.983 6.827 -19.100 1.00 89.19 69 ASN A N 1
ATOM 554 C CA . ASN A 1 69 ? 3.318 6.829 -19.735 1.00 89.19 69 ASN A CA 1
ATOM 555 C C . ASN A 1 69 ? 4.465 7.500 -18.948 1.00 89.19 69 ASN A C 1
ATOM 557 O O . ASN A 1 69 ? 5.629 7.394 -19.338 1.00 89.19 69 ASN A O 1
ATOM 561 N N . ARG A 1 70 ? 4.176 8.204 -17.849 1.00 89.62 70 ARG A N 1
ATOM 562 C CA . ARG A 1 70 ? 5.205 8.895 -17.059 1.00 89.62 70 ARG A CA 1
ATOM 563 C C . ARG A 1 70 ? 6.070 7.884 -16.300 1.00 89.62 70 ARG A C 1
ATOM 565 O O . ARG A 1 70 ? 5.550 6.992 -15.638 1.00 89.62 70 ARG A O 1
ATOM 572 N N . ARG A 1 71 ? 7.394 8.065 -16.352 1.00 86.94 71 ARG A N 1
ATOM 573 C CA . ARG A 1 71 ? 8.358 7.287 -15.547 1.00 86.94 71 ARG A CA 1
ATOM 574 C C . ARG A 1 71 ? 8.408 7.743 -14.089 1.00 86.94 71 ARG A C 1
ATOM 576 O O . ARG A 1 71 ? 8.623 6.932 -13.200 1.00 86.94 71 ARG A O 1
ATOM 583 N N . ILE A 1 72 ? 8.182 9.035 -13.849 1.00 89.75 72 ILE A N 1
ATOM 584 C CA . ILE A 1 72 ? 8.081 9.614 -12.506 1.00 89.75 72 ILE A CA 1
ATOM 585 C C . ILE A 1 72 ? 6.606 9.792 -12.174 1.00 89.75 72 ILE A C 1
ATOM 587 O O . ILE A 1 72 ? 5.883 10.548 -12.832 1.00 89.75 72 ILE A O 1
ATOM 591 N N . LEU A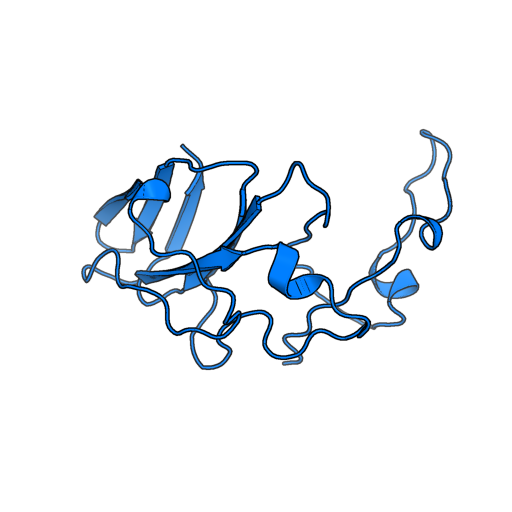 1 73 ? 6.156 9.089 -11.145 1.00 89.75 73 LEU A N 1
ATOM 592 C CA . LEU A 1 73 ? 4.768 9.040 -10.726 1.00 89.75 73 LEU A CA 1
ATOM 593 C C . LEU A 1 73 ? 4.575 9.966 -9.525 1.00 89.75 73 LEU A C 1
ATOM 595 O O . LEU A 1 73 ? 4.750 9.587 -8.369 1.00 89.75 73 LEU A O 1
ATOM 599 N N . LYS A 1 74 ? 4.202 11.217 -9.816 1.00 87.00 74 LYS A N 1
ATOM 600 C CA . LYS A 1 74 ? 3.770 12.167 -8.782 1.00 87.00 74 LYS A CA 1
ATOM 601 C C . LYS A 1 74 ? 2.524 11.631 -8.073 1.00 87.00 74 LYS A C 1
ATOM 603 O O . LYS A 1 74 ? 1.682 10.993 -8.711 1.00 87.00 74 LYS A O 1
ATOM 608 N N . ASN A 1 75 ? 2.395 11.965 -6.790 1.00 88.56 75 ASN A N 1
ATOM 609 C CA . ASN A 1 75 ? 1.210 11.686 -5.974 1.00 88.56 75 ASN A CA 1
ATOM 610 C C . ASN A 1 75 ? 0.875 10.188 -5.889 1.00 88.56 75 ASN A C 1
ATOM 612 O O . ASN A 1 75 ? -0.284 9.813 -6.016 1.00 88.56 75 ASN A O 1
ATOM 616 N N . ALA A 1 76 ? 1.893 9.336 -5.718 1.00 91.12 76 ALA A N 1
ATOM 617 C CA . ALA A 1 76 ? 1.729 7.886 -5.570 1.00 91.12 76 ALA A CA 1
ATOM 618 C C . ALA A 1 76 ? 0.900 7.489 -4.339 1.00 91.12 76 ALA A C 1
ATOM 620 O O . ALA A 1 76 ? 0.216 6.473 -4.357 1.00 91.12 76 ALA A O 1
ATOM 621 N N . TYR A 1 77 ? 0.938 8.328 -3.311 1.00 93.56 77 TYR A N 1
ATOM 622 C CA . TYR A 1 77 ? 0.096 8.282 -2.126 1.00 93.56 77 TYR A CA 1
ATOM 623 C C . TYR A 1 77 ? -0.115 9.718 -1.623 1.00 93.56 77 TYR A C 1
ATOM 625 O O . TYR A 1 77 ? 0.408 10.680 -2.207 1.00 93.56 77 TYR A O 1
ATOM 633 N N . ASN A 1 78 ? -0.908 9.888 -0.568 1.00 94.56 78 ASN A N 1
ATOM 634 C CA . ASN A 1 78 ? -1.169 11.198 0.009 1.00 94.56 78 ASN A CA 1
ATOM 635 C C . ASN A 1 78 ? 0.038 11.670 0.830 1.00 94.56 78 ASN A C 1
ATOM 637 O O . ASN A 1 78 ? 0.293 11.161 1.916 1.00 94.56 78 ASN A O 1
ATOM 641 N N . LYS A 1 79 ? 0.761 12.664 0.310 1.00 92.25 79 LYS A N 1
ATOM 642 C CA . LYS A 1 79 ? 1.976 13.202 0.938 1.00 92.25 79 LYS A CA 1
ATOM 643 C C . LYS A 1 79 ? 1.718 14.077 2.167 1.00 92.25 79 LYS A C 1
ATOM 645 O O . LYS A 1 79 ? 2.662 14.378 2.881 1.00 92.25 79 LYS A O 1
ATOM 650 N N . ASN A 1 80 ? 0.470 14.475 2.411 1.00 93.50 80 ASN A N 1
ATOM 651 C CA . ASN A 1 80 ? 0.094 15.284 3.574 1.00 93.50 80 ASN A CA 1
ATOM 652 C C . ASN A 1 80 ? -0.186 14.415 4.813 1.00 93.50 80 ASN A C 1
ATOM 654 O O . ASN A 1 80 ? -0.733 14.902 5.798 1.00 93.50 80 ASN A O 1
ATOM 658 N N . GLN A 1 81 ? 0.095 13.114 4.733 1.00 94.81 81 GLN A N 1
ATOM 659 C CA . GLN A 1 81 ? -0.085 12.153 5.809 1.00 94.81 81 GLN A CA 1
ATOM 660 C C . GLN A 1 81 ? 1.196 11.341 5.976 1.00 94.81 81 GLN A C 1
ATOM 662 O O . GLN A 1 81 ? 1.827 10.965 4.985 1.00 94.81 81 GLN A O 1
ATOM 667 N N . ASP A 1 82 ? 1.533 11.021 7.221 1.00 94.94 82 ASP A N 1
ATOM 668 C CA . ASP A 1 82 ? 2.694 10.194 7.529 1.00 94.94 82 ASP A CA 1
ATOM 669 C C . ASP A 1 82 ? 2.432 8.753 7.107 1.00 94.94 82 ASP A C 1
ATOM 671 O O . ASP A 1 82 ? 1.605 8.049 7.699 1.00 94.94 82 ASP A O 1
ATOM 675 N N . LEU A 1 83 ? 3.120 8.330 6.050 1.00 95.44 83 LEU A N 1
ATOM 676 C CA . LEU A 1 83 ? 3.051 6.967 5.551 1.00 95.44 83 LEU A CA 1
ATOM 677 C C . LEU A 1 83 ? 3.640 6.019 6.600 1.00 95.44 83 LEU A C 1
ATOM 679 O O . LEU A 1 83 ? 4.759 6.220 7.069 1.00 95.44 83 LEU A O 1
ATOM 683 N N . LEU A 1 84 ? 2.868 4.998 6.961 1.00 96.25 84 LEU A N 1
ATOM 684 C CA . LEU A 1 84 ? 3.350 3.874 7.751 1.00 96.25 84 LEU A CA 1
ATOM 685 C C . LEU A 1 84 ? 3.925 2.806 6.825 1.00 96.25 84 LEU A C 1
ATOM 687 O O . LEU A 1 84 ? 5.068 2.406 7.006 1.00 96.25 84 LEU A O 1
ATOM 691 N N . ASP A 1 85 ? 3.133 2.365 5.845 1.00 96.19 85 ASP A N 1
ATOM 692 C CA . ASP A 1 85 ? 3.534 1.299 4.930 1.00 96.19 85 ASP A CA 1
ATOM 693 C C . ASP A 1 85 ? 2.723 1.315 3.622 1.00 96.19 85 ASP A C 1
ATOM 695 O O . ASP A 1 85 ? 1.637 1.906 3.533 1.00 96.19 85 ASP A O 1
ATOM 699 N N . LEU A 1 86 ? 3.258 0.639 2.607 1.00 96.50 86 LEU A N 1
ATOM 700 C CA . LEU A 1 86 ? 2.619 0.346 1.331 1.00 96.50 86 LEU A CA 1
ATOM 701 C C . LEU A 1 86 ? 2.609 -1.166 1.105 1.00 96.50 86 LEU A C 1
ATOM 703 O O . LEU A 1 86 ? 3.659 -1.801 1.090 1.00 96.50 86 LEU A O 1
ATOM 707 N N . ILE A 1 87 ? 1.430 -1.733 0.849 1.00 96.56 87 ILE A N 1
ATOM 708 C CA . ILE A 1 87 ? 1.258 -3.177 0.647 1.00 96.56 87 ILE A CA 1
ATOM 709 C C . ILE A 1 87 ? 0.594 -3.434 -0.698 1.00 96.56 87 ILE A C 1
ATOM 711 O O . ILE A 1 87 ? -0.460 -2.877 -1.001 1.00 96.56 87 ILE A O 1
ATOM 715 N N . THR A 1 88 ? 1.177 -4.322 -1.493 1.00 96.69 88 THR A N 1
ATOM 716 C CA . THR A 1 88 ? 0.622 -4.723 -2.788 1.00 96.69 88 THR A CA 1
ATOM 717 C C . THR A 1 88 ? -0.156 -6.012 -2.631 1.00 96.69 88 THR A C 1
ATOM 719 O O . THR A 1 88 ? 0.381 -7.005 -2.147 1.00 96.69 88 THR A O 1
ATOM 722 N N . LEU A 1 89 ? -1.414 -6.010 -3.063 1.00 96.69 89 LEU A N 1
ATOM 723 C CA . LEU A 1 89 ? -2.300 -7.164 -2.958 1.00 96.69 89 LEU A CA 1
ATOM 724 C C . LEU A 1 89 ? -2.741 -7.648 -4.341 1.00 96.69 89 LEU A C 1
ATOM 726 O O . LEU A 1 89 ? -3.104 -6.857 -5.220 1.00 96.69 89 LEU A O 1
ATOM 730 N N . LYS A 1 90 ? -2.737 -8.972 -4.516 1.00 96.12 90 LYS A N 1
ATOM 731 C CA . LYS A 1 90 ? -3.249 -9.651 -5.718 1.00 96.12 90 LYS A CA 1
ATOM 732 C C . LYS A 1 90 ? -4.775 -9.729 -5.743 1.00 96.12 90 LYS A C 1
ATOM 734 O O . LYS A 1 90 ? -5.400 -9.721 -6.801 1.00 96.12 90 LYS A O 1
ATOM 739 N N . GLU A 1 91 ? -5.383 -9.739 -4.569 1.00 95.62 91 GLU A N 1
ATOM 740 C CA . GLU A 1 91 ? -6.823 -9.791 -4.371 1.00 95.62 91 GLU A CA 1
ATOM 741 C C . GLU A 1 91 ? -7.205 -9.131 -3.046 1.00 95.62 91 GLU A C 1
ATOM 743 O O . GLU A 1 91 ? -6.350 -8.613 -2.333 1.00 95.62 91 GLU A O 1
ATOM 748 N N . ASP A 1 92 ? -8.499 -9.088 -2.744 1.00 97.62 92 ASP A N 1
ATOM 749 C CA . ASP A 1 92 ? -8.950 -8.638 -1.434 1.00 97.62 92 ASP A CA 1
ATOM 750 C C . ASP A 1 92 ? -8.461 -9.603 -0.351 1.00 97.62 92 ASP A C 1
ATOM 752 O O . ASP A 1 92 ? -8.644 -10.813 -0.443 1.00 97.62 92 ASP A O 1
ATOM 756 N N . SER A 1 93 ? -7.844 -9.055 0.686 1.00 97.81 93 SER A N 1
ATOM 757 C CA . SER A 1 93 ? -7.296 -9.790 1.827 1.00 97.81 93 SER A CA 1
ATOM 758 C C . SER A 1 93 ? -7.668 -9.116 3.146 1.00 97.81 93 SER A C 1
ATOM 760 O O . SER A 1 93 ? -8.221 -8.007 3.171 1.00 97.81 93 SER A O 1
ATOM 762 N N . LYS A 1 94 ? -7.354 -9.773 4.260 1.00 98.38 94 LYS A N 1
ATOM 763 C CA . LYS A 1 94 ? -7.449 -9.176 5.588 1.00 98.38 94 LYS A CA 1
ATOM 764 C C . LYS A 1 94 ? -6.096 -8.605 5.983 1.00 98.38 94 LYS A C 1
ATOM 766 O O . LYS A 1 94 ? -5.049 -9.152 5.655 1.00 98.38 94 LYS A O 1
ATOM 771 N N . LEU A 1 95 ? -6.128 -7.476 6.673 1.00 98.31 95 LEU A N 1
ATOM 772 C CA . LEU A 1 95 ? -4.950 -6.856 7.261 1.00 98.31 95 LEU A CA 1
ATOM 773 C C . LEU A 1 95 ? -5.138 -6.797 8.767 1.00 98.31 95 LEU A C 1
ATOM 775 O O . LEU A 1 95 ? -6.238 -6.517 9.242 1.00 98.31 95 LEU A O 1
ATOM 779 N N . LYS A 1 96 ? -4.063 -6.962 9.522 1.00 98.56 96 LYS A N 1
ATOM 780 C CA . LYS A 1 96 ? -4.024 -6.609 10.935 1.00 98.56 96 LYS A CA 1
ATOM 781 C C . LYS A 1 96 ? -3.267 -5.302 11.085 1.00 98.56 96 LYS A C 1
ATOM 783 O O . LYS A 1 96 ? -2.082 -5.231 10.776 1.00 98.56 96 LYS A O 1
ATOM 788 N N . LEU A 1 97 ? -3.954 -4.265 11.554 1.00 98.44 97 LEU A N 1
ATOM 789 C CA . LEU A 1 97 ? -3.342 -2.990 11.912 1.00 98.44 97 LEU A CA 1
ATOM 790 C C . LEU A 1 97 ? -3.140 -2.947 13.424 1.00 98.44 97 LEU A C 1
ATOM 792 O O . LEU A 1 97 ? -4.113 -2.949 14.179 1.00 98.44 97 LEU A O 1
ATOM 796 N N . THR A 1 98 ? -1.890 -2.860 13.858 1.00 98.44 98 THR A N 1
ATOM 797 C CA . THR A 1 98 ? -1.525 -2.690 15.265 1.00 98.44 98 THR A CA 1
ATOM 798 C C . THR A 1 98 ? -1.162 -1.235 15.528 1.00 98.44 98 THR A C 1
ATOM 800 O O . THR A 1 98 ? -0.322 -0.640 14.850 1.00 98.44 98 THR A O 1
ATOM 803 N N . THR A 1 99 ? -1.813 -0.658 16.529 1.00 98.25 99 THR A N 1
ATOM 804 C CA . THR A 1 99 ? -1.564 0.686 17.043 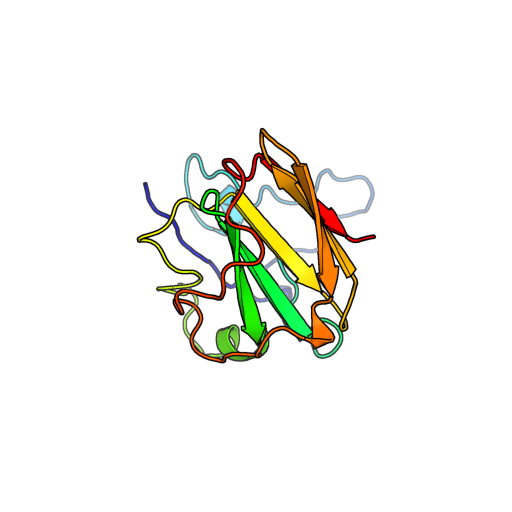1.00 98.25 99 THR A CA 1
ATOM 805 C C . THR A 1 99 ? -0.922 0.612 18.422 1.00 98.25 99 THR A C 1
ATOM 807 O O . THR A 1 99 ? -0.842 -0.450 19.034 1.00 98.25 99 THR A O 1
ATOM 810 N N . GLU A 1 100 ? -0.527 1.761 18.964 1.00 97.88 100 GLU A N 1
ATOM 811 C CA . GLU A 1 100 ? -0.039 1.881 20.347 1.00 97.88 100 GLU A CA 1
ATOM 812 C C . GLU A 1 100 ? -1.015 1.352 21.408 1.00 97.88 100 GLU A C 1
ATOM 814 O O . GLU A 1 100 ? -0.610 1.077 22.533 1.00 97.88 100 GLU A O 1
ATOM 819 N N . LYS A 1 101 ? -2.314 1.279 21.089 1.00 97.50 101 LYS A N 1
ATOM 820 C CA . LYS A 1 101 ? -3.371 0.996 22.073 1.00 97.50 101 LYS A CA 1
ATOM 821 C C . LYS A 1 101 ? -4.189 -0.249 21.762 1.00 97.50 101 LYS A C 1
ATOM 823 O O . LYS A 1 101 ? -4.934 -0.702 22.628 1.00 97.50 101 LYS A O 1
ATOM 828 N N . THR A 1 102 ? -4.163 -0.751 20.531 1.00 97.56 102 THR A N 1
ATOM 829 C CA . THR A 1 102 ? -5.028 -1.858 20.112 1.00 97.56 102 THR A CA 1
ATOM 830 C C . THR A 1 102 ? -4.554 -2.476 18.800 1.00 97.56 102 THR A C 1
ATOM 832 O O . THR A 1 102 ? -3.756 -1.881 18.085 1.00 97.56 102 THR A O 1
ATOM 835 N N . SER A 1 103 ? -5.113 -3.628 18.440 1.00 97.69 103 SER A N 1
ATOM 836 C CA . SER A 1 103 ? -5.019 -4.176 17.088 1.00 97.69 103 SER A CA 1
ATOM 837 C C . SER A 1 103 ? -6.417 -4.322 16.501 1.00 97.69 103 SER A C 1
ATOM 839 O O . SER A 1 103 ? -7.350 -4.715 17.202 1.00 97.69 103 SER A O 1
ATOM 841 N N . VAL A 1 104 ? -6.565 -4.002 15.218 1.00 97.81 104 VAL A N 1
ATOM 842 C CA . VAL A 1 104 ? -7.825 -4.130 14.479 1.00 97.81 104 VAL A CA 1
ATOM 843 C C . VAL A 1 104 ? -7.614 -4.915 13.192 1.00 97.81 104 VAL A C 1
ATOM 845 O O . VAL A 1 104 ? -6.611 -4.736 12.503 1.00 97.81 104 VAL A O 1
ATOM 848 N N . GLU A 1 105 ? -8.574 -5.774 12.863 1.00 98.44 105 GLU A N 1
ATOM 849 C CA . GLU A 1 105 ? -8.635 -6.437 11.563 1.00 98.44 105 GLU A CA 1
ATOM 850 C C . GLU A 1 105 ? -9.339 -5.521 10.553 1.00 98.44 105 GLU A C 1
ATOM 852 O O . GLU A 1 105 ? -10.410 -4.970 10.821 1.00 98.44 105 GLU A O 1
ATOM 857 N N . VAL A 1 106 ? -8.734 -5.361 9.382 1.00 98.19 106 VAL A N 1
ATOM 858 C CA . VAL A 1 106 ? -9.239 -4.564 8.269 1.00 98.19 106 VAL A CA 1
ATOM 859 C C . VAL A 1 106 ? -9.471 -5.490 7.086 1.00 98.19 106 VAL A C 1
ATOM 861 O O . VAL A 1 106 ? -8.531 -5.968 6.458 1.00 98.19 106 VAL A O 1
ATOM 864 N N . ASP A 1 107 ? -10.735 -5.718 6.757 1.00 98.12 107 ASP A N 1
ATOM 865 C CA . ASP A 1 107 ? -11.126 -6.427 5.541 1.00 98.12 107 ASP A CA 1
ATOM 866 C C . ASP A 1 107 ? -11.050 -5.468 4.343 1.00 98.12 107 ASP A C 1
ATOM 868 O O . ASP A 1 107 ? -11.858 -4.539 4.218 1.00 98.12 107 ASP A O 1
ATOM 872 N N . THR A 1 108 ? -10.070 -5.671 3.458 1.00 98.00 108 THR A N 1
ATOM 873 C CA . THR A 1 108 ? -9.843 -4.777 2.308 1.00 98.00 108 THR A CA 1
ATOM 874 C C . THR A 1 108 ? -10.981 -4.801 1.291 1.00 98.00 108 THR A C 1
ATOM 876 O O . THR A 1 108 ? -11.168 -3.809 0.581 1.00 98.00 108 THR A O 1
ATOM 879 N N . LYS A 1 109 ? -11.826 -5.841 1.302 1.00 97.69 109 LYS A N 1
ATOM 880 C CA . LYS A 1 109 ? -13.044 -5.905 0.486 1.00 97.69 10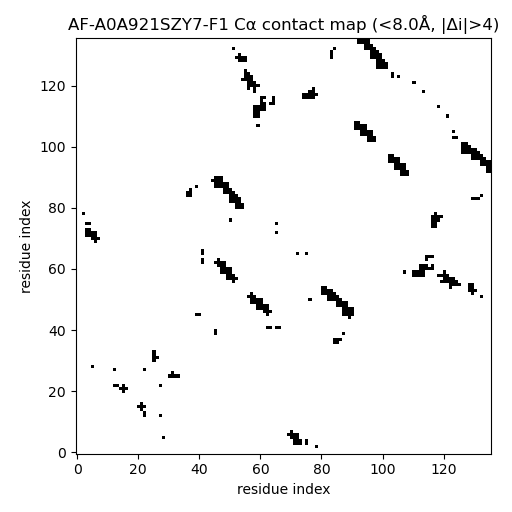9 LYS A CA 1
ATOM 881 C C . LYS A 1 109 ? -14.048 -4.817 0.860 1.00 97.69 109 LYS A C 1
ATOM 883 O O . LYS A 1 109 ? -14.827 -4.372 0.021 1.00 97.69 109 LYS A O 1
ATOM 888 N N . LYS A 1 110 ? -14.030 -4.369 2.121 1.00 97.00 110 LYS A N 1
ATOM 889 C CA . LYS A 1 110 ? -14.903 -3.299 2.635 1.00 97.00 110 LYS A CA 1
ATOM 890 C C . LYS A 1 110 ? -14.345 -1.901 2.374 1.00 97.00 110 LYS A C 1
ATOM 892 O O . LYS A 1 110 ? -15.055 -0.914 2.568 1.00 97.00 110 LYS A O 1
ATOM 897 N N . LEU A 1 111 ? -13.088 -1.793 1.948 1.00 97.06 111 LEU A N 1
ATOM 898 C CA . LEU A 1 111 ? -12.485 -0.518 1.582 1.00 97.06 111 LEU A CA 1
ATOM 899 C C . LEU A 1 111 ? -12.894 -0.146 0.157 1.00 97.06 111 LEU A C 1
ATOM 901 O O . LEU A 1 111 ? -12.805 -0.952 -0.770 1.00 97.06 111 LEU A O 1
ATOM 905 N N . ARG A 1 112 ? -13.292 1.113 -0.036 1.00 95.38 112 ARG A N 1
ATOM 906 C CA . ARG A 1 112 ? -13.559 1.639 -1.374 1.00 95.38 112 ARG A CA 1
ATOM 907 C C . ARG A 1 112 ? -12.253 1.737 -2.157 1.00 95.38 112 ARG A C 1
ATOM 909 O O . ARG A 1 112 ? -11.333 2.440 -1.745 1.00 95.38 112 ARG A O 1
ATOM 916 N N . GLU A 1 113 ? -12.219 1.085 -3.311 1.00 96.94 113 GLU A N 1
ATOM 917 C CA . GLU A 1 113 ? -11.148 1.244 -4.289 1.00 96.94 113 GLU A CA 1
ATOM 918 C C . GLU A 1 113 ? -11.209 2.628 -4.951 1.00 96.94 113 GLU A C 1
ATOM 920 O O . GLU A 1 113 ? -12.286 3.147 -5.267 1.00 96.94 113 GLU A O 1
ATOM 925 N N . THR A 1 114 ? -10.044 3.235 -5.180 1.00 97.06 114 THR A N 1
ATOM 926 C CA . THR A 1 114 ? -9.929 4.517 -5.876 1.00 97.06 114 THR A CA 1
ATOM 927 C C . THR A 1 114 ? -8.808 4.528 -6.911 1.00 97.06 114 THR A C 1
ATOM 929 O O . THR A 1 114 ? -7.733 3.965 -6.709 1.00 97.06 114 THR A O 1
ATOM 932 N N . ASN A 1 115 ? -9.039 5.252 -8.007 1.00 96.00 115 ASN A N 1
ATOM 933 C CA . ASN A 1 115 ? -8.001 5.614 -8.977 1.00 96.00 115 ASN A CA 1
ATOM 934 C C . ASN A 1 115 ? -7.220 6.872 -8.553 1.00 96.00 115 ASN A C 1
ATOM 936 O O . ASN A 1 115 ? -6.160 7.172 -9.106 1.00 96.00 115 ASN A O 1
ATOM 940 N N . SER A 1 116 ? -7.729 7.623 -7.569 1.00 95.19 116 SER A N 1
ATOM 941 C CA . SER A 1 116 ? -7.026 8.773 -7.002 1.00 95.19 116 SER A CA 1
ATOM 942 C C . SER A 1 116 ? -5.985 8.299 -5.990 1.00 95.19 116 SER A C 1
ATOM 944 O O . SER A 1 116 ? -6.270 8.078 -4.814 1.00 95.19 116 SER A O 1
ATOM 946 N N . ARG A 1 117 ? -4.751 8.152 -6.472 1.00 94.06 117 ARG A N 1
ATOM 947 C CA . ARG A 1 117 ? -3.591 7.674 -5.704 1.00 94.06 117 ARG A CA 1
ATOM 948 C C . ARG A 1 117 ? -3.337 8.477 -4.418 1.00 94.06 117 ARG A C 1
ATOM 950 O O . ARG A 1 117 ? -3.060 7.897 -3.376 1.00 94.06 117 ARG A O 1
ATOM 957 N N . ALA A 1 118 ? -3.527 9.798 -4.452 1.00 94.56 118 ALA A N 1
ATOM 958 C CA . ALA A 1 118 ? -3.366 10.681 -3.291 1.00 94.56 118 ALA A CA 1
ATOM 959 C C . ALA A 1 118 ? -4.658 10.926 -2.489 1.00 94.56 118 ALA A C 1
ATOM 961 O O . ALA A 1 118 ? -4.735 11.887 -1.721 1.00 94.56 118 ALA A O 1
ATOM 962 N N . ALA A 1 119 ? -5.678 10.079 -2.646 1.00 96.25 119 ALA A N 1
ATOM 963 C CA . ALA A 1 119 ? -6.870 10.157 -1.811 1.00 96.25 119 ALA A CA 1
ATOM 964 C C . ALA A 1 119 ? -6.528 10.008 -0.320 1.00 96.25 119 ALA A C 1
ATOM 966 O O . ALA A 1 119 ? -5.565 9.348 0.071 1.00 96.25 119 ALA A O 1
ATOM 967 N N . THR A 1 120 ? -7.350 10.622 0.530 1.00 95.88 120 THR A N 1
ATOM 968 C CA . THR A 1 120 ? -7.147 10.637 1.984 1.00 95.88 120 THR A CA 1
ATOM 969 C C . THR A 1 120 ? -7.288 9.251 2.625 1.00 95.88 120 THR A C 1
ATOM 971 O O . THR A 1 120 ? -6.709 9.014 3.681 1.00 95.88 120 THR A O 1
ATOM 974 N N . GLY A 1 121 ? -8.029 8.329 2.003 1.00 95.88 121 GLY A N 1
ATOM 975 C CA . GLY A 1 121 ? -8.371 7.034 2.595 1.00 95.88 121 GLY A CA 1
ATOM 976 C C . GLY A 1 121 ? -9.425 7.148 3.701 1.00 95.88 121 GLY A C 1
ATOM 977 O O . GLY A 1 121 ? -9.991 8.219 3.938 1.00 95.88 121 GLY A O 1
ATOM 978 N N . VAL A 1 122 ? -9.692 6.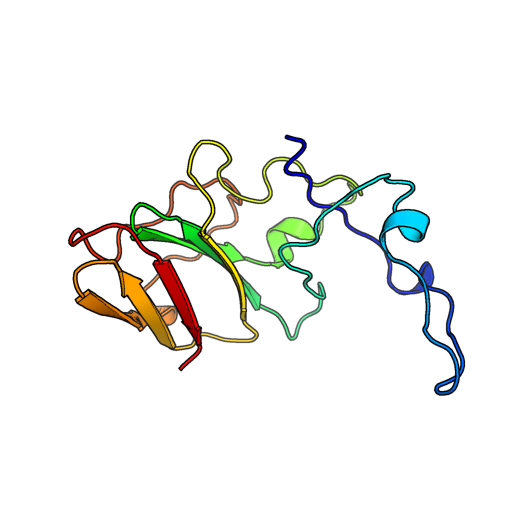043 4.391 1.00 97.25 122 VAL A N 1
ATOM 979 C CA . VAL A 1 122 ? -10.694 5.942 5.466 1.00 97.25 122 VAL A CA 1
ATOM 980 C C . VAL A 1 122 ? -10.034 5.580 6.790 1.00 97.25 122 VAL A C 1
ATOM 982 O O . VAL A 1 122 ? -9.055 4.843 6.802 1.00 97.25 122 VAL A O 1
ATOM 985 N N . TYR A 1 123 ? -10.559 6.089 7.905 1.00 97.19 123 TYR A N 1
ATOM 986 C CA . TYR A 1 123 ? -10.113 5.645 9.228 1.00 97.19 123 TYR A CA 1
ATOM 987 C C . TYR A 1 123 ? -10.584 4.218 9.483 1.00 97.19 123 TYR A C 1
ATOM 989 O O . TYR A 1 123 ? -11.777 3.943 9.362 1.00 97.19 123 TYR A O 1
ATOM 997 N N . VAL A 1 124 ? -9.668 3.350 9.905 1.00 96.88 124 VAL A N 1
ATOM 998 C CA . VAL A 1 124 ? -10.011 1.984 10.334 1.00 96.88 124 VAL A CA 1
ATOM 999 C C . VAL A 1 124 ? -10.084 1.851 11.856 1.00 96.88 124 VAL A C 1
ATOM 1001 O O . VAL A 1 124 ? -10.748 0.963 12.376 1.00 96.88 124 VAL A O 1
ATOM 1004 N N . THR A 1 125 ? -9.461 2.776 12.591 1.00 96.38 125 THR A N 1
ATOM 1005 C CA . THR A 1 125 ? -9.608 2.926 14.043 1.00 96.38 125 THR A CA 1
ATOM 1006 C C . THR A 1 125 ? -9.290 4.360 14.470 1.00 96.38 125 THR A C 1
ATOM 1008 O O . THR A 1 125 ? -8.631 5.108 13.750 1.00 96.38 125 THR A O 1
ATOM 1011 N N . ARG A 1 126 ? -9.773 4.761 15.651 1.00 93.75 126 ARG A N 1
ATOM 1012 C CA . ARG A 1 126 ? -9.437 6.045 16.299 1.00 93.75 126 ARG A CA 1
ATOM 1013 C C . ARG A 1 126 ? -8.532 5.876 17.526 1.00 93.75 126 ARG A C 1
ATOM 1015 O O . ARG A 1 126 ? -8.255 6.851 18.217 1.00 93.75 126 ARG A O 1
ATOM 1022 N N . LYS A 1 127 ? -8.119 4.647 17.850 1.00 94.75 127 LYS A N 1
ATOM 1023 C CA . LYS A 1 127 ? -7.400 4.332 19.092 1.00 94.75 127 LYS A CA 1
ATOM 1024 C C . LYS A 1 127 ? -5.893 4.230 18.855 1.00 94.75 127 LYS A C 1
ATOM 1026 O O . LYS A 1 127 ? -5.439 3.223 18.324 1.00 94.75 127 LYS A O 1
ATOM 1031 N N . GLY A 1 128 ? -5.141 5.216 19.346 1.00 95.62 128 GLY A N 1
ATOM 1032 C CA . GLY A 1 128 ? -3.671 5.242 19.268 1.00 95.62 128 GLY A CA 1
ATOM 1033 C C . GLY A 1 128 ? -3.150 5.545 17.863 1.00 95.62 128 GLY A C 1
ATOM 1034 O O . GLY A 1 128 ? -3.940 5.656 16.929 1.00 95.62 128 GLY A O 1
ATOM 1035 N N . GLU A 1 129 ? -1.836 5.692 17.724 1.00 97.56 129 GLU A N 1
ATOM 1036 C CA . GLU A 1 129 ? -1.162 5.818 16.425 1.00 97.56 129 GLU A CA 1
ATOM 1037 C C . GLU A 1 129 ? -0.786 4.434 15.873 1.00 97.56 129 GLU A C 1
ATOM 1039 O O . GLU A 1 129 ? -0.348 3.566 16.632 1.00 97.56 129 GLU A O 1
ATOM 1044 N N . ALA A 1 130 ? -0.950 4.210 14.568 1.00 98.00 130 ALA A N 1
ATOM 1045 C CA . ALA A 1 130 ? -0.568 2.965 13.915 1.00 98.00 130 ALA A CA 1
ATOM 1046 C C . ALA A 1 130 ? 0.955 2.778 13.920 1.00 98.00 130 ALA A C 1
ATOM 1048 O O . ALA A 1 130 ? 1.708 3.689 13.570 1.00 98.00 130 ALA A O 1
ATOM 1049 N N . LYS A 1 131 ? 1.398 1.574 14.292 1.00 98.19 131 LYS A N 1
ATOM 1050 C CA . LYS A 1 131 ? 2.818 1.203 14.391 1.00 98.19 131 LYS A CA 1
ATOM 1051 C C . LYS A 1 131 ? 3.214 0.072 13.459 1.00 98.19 131 LYS A C 1
ATOM 1053 O O . LYS A 1 131 ? 4.375 0.002 13.076 1.00 98.19 131 LYS A O 1
ATOM 1058 N N . GLN A 1 132 ? 2.272 -0.788 13.089 1.00 97.75 132 GLN A N 1
ATOM 1059 C CA . GLN A 1 132 ? 2.538 -1.925 12.218 1.00 97.75 132 GLN A CA 1
ATOM 1060 C C . G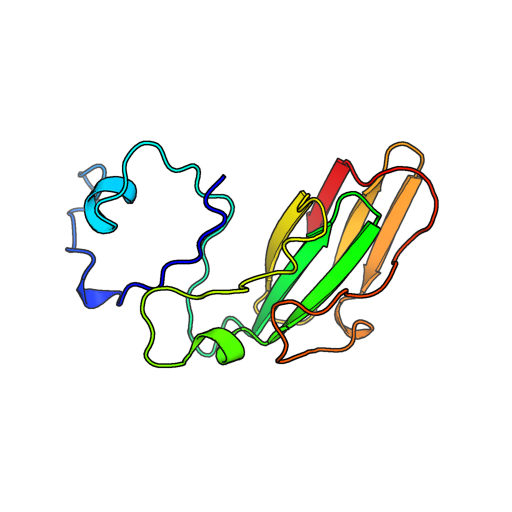LN A 1 132 ? 1.277 -2.315 11.455 1.00 97.75 132 GLN A C 1
ATOM 1062 O O . GLN A 1 132 ? 0.170 -2.239 11.993 1.00 97.75 132 GLN A O 1
ATOM 1067 N N . VAL A 1 133 ? 1.455 -2.775 10.223 1.00 97.94 133 VAL A N 1
ATOM 1068 C CA . VAL A 1 133 ? 0.421 -3.454 9.450 1.00 97.94 133 VAL A CA 1
ATOM 1069 C C . VAL A 1 133 ? 0.992 -4.735 8.848 1.00 97.94 133 VAL A C 1
ATOM 1071 O O . VAL A 1 133 ? 2.146 -4.768 8.439 1.00 97.94 133 VAL A O 1
ATOM 1074 N N . GLU A 1 134 ? 0.190 -5.792 8.817 1.00 97.62 134 GLU A N 1
ATOM 1075 C CA . GLU A 1 134 ? 0.543 -7.076 8.208 1.00 97.62 134 GLU A CA 1
ATOM 1076 C C . GLU A 1 134 ? -0.679 -7.688 7.511 1.00 97.62 134 GLU A C 1
ATOM 1078 O O . GLU A 1 134 ? -1.818 -7.425 7.903 1.00 97.62 134 GLU A O 1
ATOM 1083 N N . VAL A 1 135 ? -0.451 -8.472 6.456 1.00 97.38 135 VAL A N 1
ATOM 1084 C CA . VAL A 1 135 ? -1.501 -9.259 5.789 1.00 97.38 135 VAL A CA 1
ATOM 1085 C C . VAL A 1 135 ? -1.727 -10.538 6.597 1.00 97.38 135 VAL A C 1
ATOM 1087 O O . VAL A 1 135 ? -0.748 -11.172 6.990 1.00 97.38 135 VAL A O 1
ATOM 1090 N N . ILE A 1 136 ? -2.990 -10.900 6.848 1.00 96.12 136 ILE A N 1
ATOM 1091 C CA . ILE A 1 136 ? -3.388 -12.078 7.641 1.00 96.12 136 ILE A CA 1
ATOM 1092 C C . ILE A 1 136 ? -4.390 -12.969 6.909 1.00 96.12 136 ILE A C 1
ATOM 1094 O O . ILE A 1 136 ? -5.136 -12.449 6.045 1.00 96.12 136 ILE A O 1
#

Secondary structure (DSSP, 8-state):
----EE---GGGS----TTS----HHHHHT-SS---------SSS--EEEEEETTSEEEEEEGGGG-SS-SEETTSS-TTS-EEEEEEESS--EEEEEESS-EEEEEGGGSPEES-TT---EES--SS-EEEEEE-

Foldseek 3Di:
DPPWDFDDDPVLQDDDDPPDPGDDVCVSVVHPDDDDQDDDDPDLQWFWKWWAFQQQFIATEGSCLVVDPDRIDPLQEAPVTHTQGIDIDSDFFWKWWDFPFDIDIDGCVPWDYDSRSHDPGDHPDRPHTTHDMDTD